Protein AF-A0A957CXN1-F1 (afdb_monomer_lite)

pLDDT: mean 80.21, std 18.07, range [43.84, 95.81]

Sequence (65 aa):
PQVLRTSHHNHTWQITLADGETPQSLLRELVQNEAISIEHFSIALPSLNDIFIRIVGDSEAKEQS

Radius of gyration: 20.09 Å; chains: 1; bounding box: 39×32×60 Å

Secondary structure (DSSP, 8-state):
--EEEEEEETTEEEEEEPTT--HHHHHHHHHT-TT--------PPPPGGG---------------

Structure (mmCIF, N/CA/C/O backbone):
data_AF-A0A957CXN1-F1
#
_entry.id   AF-A0A957CXN1-F1
#
loop_
_atom_site.group_PDB
_atom_site.id
_atom_site.type_symbol
_atom_site.label_atom_id
_atom_site.label_alt_id
_atom_site.label_comp_id
_atom_site.label_asym_id
_atom_site.label_entity_id
_atom_site.label_seq_id
_atom_site.pdbx_PDB_ins_code
_atom_site.Cartn_x
_atom_site.Cartn_y
_atom_site.Cartn_z
_atom_site.occupancy
_atom_site.B_iso_or_equiv
_atom_site.auth_seq_id
_atom_site.auth_comp_id
_atom_site.auth_asym_id
_atom_site.auth_atom_id
_atom_site.pdbx_PDB_model_num
ATOM 1 N N . PRO A 1 1 ? -11.050 -9.150 -1.441 1.00 76.94 1 PRO A N 1
ATOM 2 C CA . PRO A 1 1 ? -10.405 -8.653 -0.200 1.00 76.94 1 PRO A CA 1
ATOM 3 C C . PRO A 1 1 ? -9.422 -7.553 -0.591 1.00 76.94 1 PRO A C 1
ATOM 5 O O . PRO A 1 1 ? -8.771 -7.726 -1.614 1.00 76.94 1 PRO A O 1
ATOM 8 N N . GLN A 1 2 ? -9.335 -6.454 0.162 1.00 87.88 2 GLN A N 1
ATOM 9 C CA . GLN A 1 2 ? -8.480 -5.325 -0.229 1.00 87.88 2 GLN A CA 1
ATOM 10 C C . GLN A 1 2 ? -6.980 -5.664 -0.157 1.00 87.88 2 GLN A C 1
ATOM 12 O O . GLN A 1 2 ? -6.200 -5.266 -1.018 1.00 87.88 2 GLN A O 1
ATOM 17 N N . VAL A 1 3 ? -6.578 -6.449 0.846 1.00 94.44 3 VAL A N 1
ATOM 18 C CA . VAL A 1 3 ? -5.194 -6.894 1.051 1.00 94.44 3 VAL A CA 1
ATOM 19 C C . VAL A 1 3 ? -5.058 -8.364 0.662 1.00 94.44 3 VAL A C 1
ATOM 21 O O . VAL A 1 3 ? -5.798 -9.213 1.159 1.00 94.44 3 VAL A O 1
ATOM 24 N N . LEU A 1 4 ? -4.096 -8.667 -0.211 1.00 95.31 4 LEU A N 1
ATOM 25 C CA . LEU A 1 4 ? -3.763 -10.031 -0.633 1.00 95.31 4 LEU A CA 1
ATOM 26 C C . LEU A 1 4 ? -2.711 -10.673 0.268 1.00 95.31 4 LEU A C 1
ATOM 28 O O . LEU A 1 4 ? -2.775 -11.867 0.552 1.00 95.31 4 LEU A O 1
ATOM 32 N N . ARG A 1 5 ? -1.719 -9.888 0.698 1.00 95.25 5 ARG A N 1
ATOM 33 C CA . ARG A 1 5 ? -0.609 -10.380 1.515 1.00 95.25 5 ARG A CA 1
ATOM 34 C C . ARG A 1 5 ? -0.092 -9.293 2.440 1.00 95.25 5 ARG A C 1
ATOM 36 O O . ARG A 1 5 ? 0.029 -8.140 2.039 1.00 95.25 5 ARG A O 1
ATOM 43 N N . THR A 1 6 ? 0.287 -9.692 3.647 1.00 95.12 6 THR A N 1
ATOM 44 C CA . THR A 1 6 ? 1.056 -8.869 4.579 1.00 95.12 6 THR A CA 1
ATOM 45 C C . THR A 1 6 ? 2.340 -9.595 4.963 1.00 95.12 6 THR A C 1
ATOM 47 O O . THR A 1 6 ? 2.391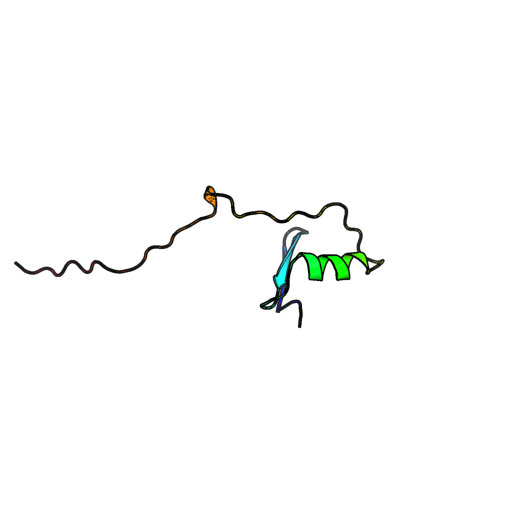 -10.822 5.045 1.00 95.12 6 THR A O 1
ATOM 50 N N . SER A 1 7 ? 3.411 -8.836 5.149 1.00 95.62 7 SER A N 1
ATOM 51 C CA . SER A 1 7 ? 4.692 -9.323 5.649 1.00 95.62 7 SER A CA 1
ATOM 52 C C . SER A 1 7 ? 5.268 -8.272 6.576 1.00 95.62 7 SER A C 1
ATOM 54 O O . SER A 1 7 ? 5.217 -7.087 6.262 1.00 95.62 7 SER A O 1
ATOM 56 N N . HIS A 1 8 ? 5.822 -8.696 7.704 1.00 93.88 8 HIS A N 1
ATOM 57 C CA . HIS A 1 8 ? 6.440 -7.797 8.667 1.00 93.88 8 HIS A CA 1
ATOM 58 C C . HIS A 1 8 ? 7.937 -8.081 8.737 1.00 93.88 8 HIS A C 1
ATOM 60 O O . HIS A 1 8 ? 8.347 -9.221 8.955 1.00 93.88 8 HIS A O 1
ATOM 66 N N . HIS A 1 9 ? 8.753 -7.053 8.531 1.00 92.12 9 HIS A N 1
ATOM 67 C CA . HIS A 1 9 ? 10.205 -7.161 8.572 1.00 92.12 9 HIS A CA 1
ATOM 68 C C . HIS A 1 9 ? 10.807 -5.861 9.100 1.00 92.12 9 HIS A C 1
ATOM 70 O O . HIS A 1 9 ? 10.511 -4.795 8.570 1.00 92.12 9 HIS A O 1
ATOM 76 N N . ASN A 1 10 ? 11.649 -5.942 10.136 1.00 86.94 10 ASN A N 1
ATOM 77 C CA . ASN A 1 10 ? 12.331 -4.792 10.747 1.00 86.94 10 ASN A CA 1
ATOM 78 C C . ASN A 1 10 ? 11.399 -3.592 10.992 1.00 86.94 10 ASN A C 1
ATOM 80 O O . ASN A 1 10 ? 11.652 -2.492 10.507 1.00 86.94 10 ASN A O 1
ATOM 84 N N . HIS A 1 11 ? 10.293 -3.821 11.706 1.00 89.19 11 HIS A N 1
ATOM 85 C CA . HIS A 1 11 ? 9.283 -2.798 12.027 1.00 89.19 11 HIS A CA 1
ATOM 86 C C . HIS A 1 11 ? 8.536 -2.215 10.818 1.00 89.19 11 HIS A C 1
ATOM 88 O O . HIS A 1 11 ? 7.767 -1.269 10.962 1.00 89.19 11 HIS A O 1
ATOM 94 N N . THR A 1 12 ? 8.730 -2.788 9.629 1.00 89.00 12 THR A N 1
ATOM 95 C CA . THR A 1 12 ? 8.064 -2.373 8.398 1.00 89.00 12 THR A CA 1
ATOM 96 C C . THR A 1 12 ? 7.034 -3.414 7.997 1.00 89.00 12 THR A C 1
ATOM 98 O O . THR A 1 12 ? 7.343 -4.602 7.871 1.00 89.00 12 THR A O 1
ATOM 101 N N . TRP A 1 13 ? 5.808 -2.958 7.759 1.00 91.44 13 TRP A N 1
ATOM 102 C CA . TRP A 1 13 ? 4.779 -3.761 7.114 1.00 91.44 13 TRP A CA 1
ATOM 103 C C . TRP A 1 13 ? 4.847 -3.568 5.604 1.00 91.44 13 TRP A C 1
ATOM 105 O O . TRP A 1 13 ? 4.711 -2.461 5.092 1.00 91.44 13 TRP A O 1
ATOM 115 N N . GLN A 1 14 ? 5.040 -4.668 4.889 1.00 93.06 14 GLN A N 1
ATOM 116 C CA . GLN A 1 14 ? 4.869 -4.743 3.448 1.00 93.06 14 GLN A CA 1
ATOM 117 C C . GLN A 1 14 ? 3.502 -5.345 3.158 1.00 93.06 14 GLN A C 1
ATOM 119 O O . GLN A 1 14 ? 3.204 -6.466 3.578 1.00 93.06 14 GLN A O 1
ATOM 124 N N . ILE A 1 15 ? 2.676 -4.589 2.445 1.00 93.75 15 ILE A N 1
ATOM 125 C CA . ILE A 1 15 ? 1.296 -4.950 2.145 1.00 93.75 15 ILE A CA 1
ATOM 126 C C . ILE A 1 15 ? 1.146 -5.021 0.627 1.00 93.75 15 ILE A C 1
ATOM 128 O O . ILE A 1 15 ? 1.480 -4.075 -0.082 1.00 93.75 15 ILE A O 1
ATOM 132 N N . THR A 1 16 ? 0.649 -6.149 0.129 1.00 94.44 16 THR A N 1
ATOM 133 C CA . THR A 1 16 ? 0.281 -6.334 -1.276 1.00 94.44 16 THR A CA 1
ATOM 134 C C . THR A 1 16 ? -1.224 -6.152 -1.407 1.00 94.44 16 THR A C 1
ATOM 136 O O . THR A 1 16 ? -1.991 -6.890 -0.783 1.00 94.44 16 THR A O 1
ATOM 139 N N . LEU A 1 17 ? -1.635 -5.167 -2.202 1.00 94.69 17 LEU A N 1
ATOM 140 C CA . LEU A 1 17 ? -3.037 -4.856 -2.467 1.00 94.69 17 LEU A CA 1
ATOM 141 C C . LEU A 1 17 ? -3.600 -5.730 -3.589 1.00 94.69 17 LEU A C 1
ATOM 143 O O . LEU A 1 17 ? -2.849 -6.228 -4.427 1.00 94.69 17 LEU A O 1
ATOM 147 N N . ALA A 1 18 ? -4.917 -5.920 -3.581 1.00 95.81 18 ALA A N 1
ATOM 148 C CA . ALA A 1 18 ? -5.628 -6.548 -4.686 1.00 95.81 18 ALA A CA 1
ATOM 149 C C . ALA A 1 18 ? -5.688 -5.637 -5.920 1.00 95.81 18 ALA A C 1
ATOM 151 O O . ALA A 1 18 ? -5.517 -4.422 -5.824 1.00 95.81 18 ALA A O 1
ATOM 152 N N . ASP A 1 19 ? -5.956 -6.227 -7.083 1.00 92.62 19 ASP A N 1
ATOM 153 C CA . ASP A 1 19 ? -6.100 -5.466 -8.323 1.00 92.62 19 ASP A CA 1
ATOM 154 C C . ASP A 1 19 ? -7.223 -4.426 -8.210 1.00 92.62 19 ASP A C 1
ATOM 156 O O . ASP A 1 19 ? -8.317 -4.714 -7.722 1.00 92.62 19 ASP A O 1
ATOM 160 N N . GLY A 1 20 ? -6.946 -3.205 -8.672 1.00 92.19 20 GLY A N 1
ATOM 161 C CA . GLY A 1 20 ? -7.878 -2.075 -8.601 1.00 92.19 20 GLY A CA 1
ATOM 162 C C . GLY A 1 20 ? -7.935 -1.370 -7.241 1.00 92.19 20 GLY A C 1
ATOM 163 O O . GLY A 1 20 ? -8.488 -0.274 -7.159 1.00 92.19 20 GLY A O 1
ATOM 164 N N . GLU A 1 21 ? -7.325 -1.936 -6.197 1.00 95.44 21 GLU A N 1
ATOM 165 C CA . GLU A 1 21 ? -7.157 -1.256 -4.915 1.00 95.44 21 GLU A CA 1
ATOM 166 C C . GLU A 1 21 ? -5.985 -0.279 -4.959 1.00 95.44 21 GLU A C 1
ATOM 168 O O . GLU A 1 21 ? -5.012 -0.449 -5.697 1.00 95.44 21 GLU A O 1
ATOM 173 N N . THR A 1 22 ? -6.074 0.772 -4.147 1.00 92.50 22 THR A N 1
ATOM 174 C CA . THR A 1 22 ? -5.100 1.865 -4.159 1.00 92.50 22 THR A CA 1
ATOM 175 C C . THR A 1 22 ? -4.505 2.076 -2.770 1.00 92.50 22 THR A C 1
ATOM 177 O O . THR A 1 22 ? -5.192 1.879 -1.766 1.00 92.50 22 THR A O 1
ATOM 180 N N . PRO A 1 23 ? -3.253 2.549 -2.656 1.00 93.12 23 PRO A N 1
ATOM 181 C CA . PRO A 1 23 ? -2.697 2.952 -1.365 1.00 93.12 23 PRO A CA 1
ATOM 182 C C . PRO A 1 23 ? -3.579 3.970 -0.625 1.00 93.12 23 PRO A C 1
ATOM 184 O O . PRO A 1 23 ? -3.638 3.959 0.600 1.00 93.12 23 PRO A O 1
ATOM 187 N N . GLN A 1 24 ? -4.301 4.823 -1.357 1.00 94.38 24 GLN A N 1
ATOM 188 C CA . GLN A 1 24 ? 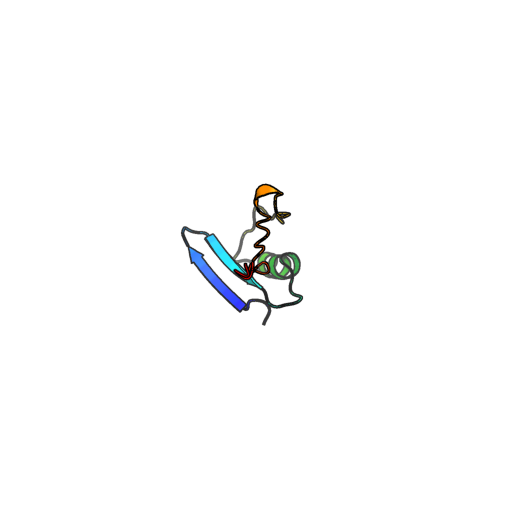-5.217 5.817 -0.803 1.00 94.38 24 GLN A CA 1
ATOM 189 C C . GLN A 1 24 ? -6.510 5.208 -0.240 1.00 94.38 24 GLN A C 1
ATOM 191 O O . GLN A 1 24 ? -7.042 5.750 0.731 1.00 94.38 24 GLN A O 1
ATOM 196 N N . SER A 1 25 ? -7.041 4.124 -0.828 1.00 94.25 25 SER A N 1
ATOM 197 C CA . SER A 1 25 ? -8.198 3.417 -0.253 1.00 94.25 25 SER A CA 1
ATOM 198 C C . SER A 1 25 ? -7.806 2.750 1.061 1.00 94.25 25 SER A C 1
ATOM 200 O O . SER A 1 25 ? -8.459 3.008 2.071 1.00 94.25 25 SER A O 1
ATOM 202 N N . LEU A 1 26 ? -6.671 2.045 1.083 1.00 93.62 26 LEU A N 1
ATOM 203 C CA . LEU A 1 26 ? -6.136 1.452 2.310 1.00 93.62 26 LEU A CA 1
ATOM 204 C C . LEU A 1 26 ? -5.833 2.518 3.377 1.00 93.62 26 LEU A C 1
ATOM 206 O O . LEU A 1 26 ? -6.219 2.361 4.532 1.00 93.62 26 LEU A O 1
ATOM 210 N N . LEU A 1 27 ? -5.182 3.628 3.009 1.00 94.38 27 LEU A N 1
ATOM 211 C CA . LEU A 1 27 ? -4.890 4.719 3.944 1.00 94.38 27 LEU A CA 1
ATOM 212 C C . LEU A 1 27 ? -6.160 5.234 4.630 1.00 94.38 27 LEU A C 1
ATOM 214 O O . LEU A 1 27 ? -6.155 5.468 5.834 1.00 94.38 27 LEU A O 1
ATOM 218 N N . ARG A 1 28 ? -7.248 5.408 3.871 1.00 93.88 28 ARG A N 1
ATOM 219 C CA . ARG A 1 28 ? -8.527 5.897 4.401 1.00 93.88 28 ARG A CA 1
ATOM 220 C C . ARG A 1 28 ? -9.070 4.985 5.496 1.00 93.88 28 ARG A C 1
ATOM 222 O O . ARG A 1 28 ? -9.540 5.492 6.508 1.00 93.88 28 ARG A O 1
ATOM 229 N N . GLU A 1 29 ? -8.983 3.673 5.301 1.00 93.62 29 GLU A N 1
ATOM 230 C CA . GLU A 1 29 ? -9.399 2.685 6.300 1.00 93.62 29 GLU A CA 1
ATOM 231 C C . GLU A 1 29 ? -8.486 2.711 7.531 1.00 93.62 29 GLU A C 1
ATOM 233 O O . GLU A 1 29 ? -8.970 2.687 8.661 1.00 93.62 29 GLU A O 1
ATOM 238 N N . LEU A 1 30 ? -7.169 2.828 7.332 1.00 93.25 30 LEU A N 1
ATOM 239 C CA . LEU A 1 30 ? -6.213 2.874 8.439 1.00 93.25 30 LEU A CA 1
ATOM 240 C C . LEU A 1 30 ? -6.379 4.130 9.306 1.00 93.25 30 LEU A C 1
ATOM 242 O O . LEU A 1 30 ? -6.298 4.029 10.523 1.00 93.25 30 LEU A O 1
ATOM 246 N N . VAL A 1 31 ? -6.657 5.293 8.707 1.00 94.62 31 VAL A N 1
ATOM 247 C CA . VAL A 1 31 ? -6.902 6.548 9.449 1.00 94.62 31 VAL A CA 1
ATOM 248 C C . VAL A 1 31 ? -8.197 6.492 10.266 1.00 94.62 31 VAL A C 1
ATOM 250 O O . VAL A 1 31 ? -8.305 7.156 11.292 1.00 94.62 31 VAL A O 1
ATOM 253 N N . GLN A 1 32 ? -9.188 5.709 9.834 1.00 94.44 32 GLN A N 1
ATOM 254 C CA . GLN A 1 32 ? -10.428 5.512 10.592 1.00 94.44 32 GLN A CA 1
ATOM 255 C C . GLN A 1 32 ? -10.249 4.578 11.796 1.00 94.44 32 GLN A C 1
ATOM 257 O O . GLN A 1 32 ? -11.147 4.481 12.631 1.00 94.44 32 GLN A O 1
ATOM 262 N N . ASN A 1 33 ? -9.115 3.884 11.892 1.00 93.94 33 ASN A N 1
ATOM 263 C CA . ASN A 1 33 ? -8.827 2.978 12.988 1.00 93.94 33 ASN A CA 1
ATOM 264 C C . ASN A 1 33 ? -8.110 3.716 14.126 1.00 93.94 33 ASN A C 1
ATOM 266 O O . ASN A 1 33 ? -6.934 4.047 14.018 1.00 93.94 33 ASN A O 1
ATOM 270 N N . GLU A 1 34 ? -8.799 3.901 15.253 1.00 92.38 34 GLU A N 1
ATOM 271 C CA . GLU A 1 34 ? -8.275 4.602 16.436 1.00 92.38 34 GLU A CA 1
ATOM 272 C C . GLU A 1 34 ? -7.005 3.964 17.032 1.00 92.38 34 GLU A C 1
ATOM 274 O O . GLU A 1 34 ? -6.251 4.631 17.738 1.00 92.38 34 GLU A O 1
ATOM 279 N N . ALA A 1 35 ? -6.736 2.685 16.746 1.00 94.31 35 ALA A N 1
ATOM 280 C CA . ALA A 1 35 ? -5.531 2.001 17.211 1.00 94.31 35 ALA A CA 1
ATOM 281 C C . ALA A 1 35 ? -4.273 2.336 16.386 1.00 94.31 35 ALA A C 1
ATOM 283 O O . ALA A 1 35 ? -3.175 1.911 16.752 1.00 94.31 35 ALA A O 1
ATOM 284 N N . ILE A 1 36 ? -4.413 3.048 15.264 1.00 90.81 36 ILE A N 1
ATOM 285 C CA . ILE A 1 36 ? -3.329 3.314 14.317 1.00 90.81 36 ILE A CA 1
ATOM 286 C C . ILE A 1 36 ? -3.136 4.825 14.185 1.00 90.81 36 ILE A C 1
ATOM 288 O O . ILE A 1 36 ? -4.018 5.544 13.732 1.00 90.81 36 ILE A O 1
ATOM 292 N N . SER A 1 37 ? -1.941 5.305 14.532 1.00 92.19 37 SER A N 1
ATOM 293 C CA . SER A 1 37 ? -1.533 6.690 14.280 1.00 92.19 37 SER A CA 1
ATOM 294 C C . SER A 1 37 ? -0.662 6.749 13.029 1.00 92.19 37 SER A C 1
ATOM 296 O O . SER A 1 37 ? 0.370 6.079 12.960 1.00 92.19 37 SER A O 1
ATOM 298 N N . ILE A 1 38 ? -1.072 7.542 12.038 1.00 91.69 38 ILE A N 1
ATOM 299 C CA . ILE A 1 38 ? -0.308 7.758 10.805 1.00 91.69 38 ILE A CA 1
ATOM 300 C C . ILE A 1 38 ? 0.271 9.165 10.826 1.00 91.69 38 ILE A C 1
ATOM 302 O O . ILE A 1 38 ? -0.458 10.147 10.725 1.00 91.69 38 ILE A O 1
ATOM 306 N N . GLU A 1 39 ? 1.595 9.255 10.918 1.00 92.50 39 GLU A N 1
ATOM 307 C CA . GLU A 1 39 ? 2.308 10.537 10.951 1.00 92.50 39 GLU A CA 1
ATOM 308 C C . GLU A 1 39 ? 2.662 11.050 9.550 1.00 92.50 39 GLU A C 1
ATOM 310 O O . GLU A 1 39 ? 2.674 12.255 9.305 1.00 92.50 39 GLU A O 1
ATOM 315 N N . HIS A 1 40 ? 2.944 10.142 8.611 1.00 91.44 40 HIS A N 1
ATOM 316 C CA . HIS A 1 40 ? 3.351 10.488 7.254 1.00 91.44 40 HIS A CA 1
ATOM 317 C C . HIS A 1 40 ? 2.874 9.443 6.245 1.00 91.44 40 HIS A C 1
ATOM 319 O O . HIS A 1 40 ? 2.935 8.239 6.493 1.00 91.44 40 HIS A O 1
ATOM 325 N N . PHE A 1 41 ? 2.444 9.918 5.078 1.00 91.88 41 PHE A N 1
ATOM 326 C CA . PHE A 1 41 ? 2.069 9.084 3.947 1.00 91.88 41 PHE A CA 1
ATOM 327 C C . PHE A 1 41 ? 2.656 9.663 2.664 1.00 91.88 41 PHE A C 1
ATOM 329 O O . PHE A 1 41 ? 2.484 10.846 2.369 1.00 91.88 41 PHE A O 1
ATOM 336 N N . SER A 1 42 ? 3.312 8.815 1.879 1.00 89.56 42 SER A N 1
ATOM 337 C CA . SER A 1 42 ? 3.836 9.175 0.568 1.00 89.56 42 SER A CA 1
ATOM 338 C C . SER A 1 42 ? 3.553 8.076 -0.447 1.00 89.56 42 SER A C 1
ATOM 340 O O . SER A 1 42 ? 3.495 6.890 -0.125 1.00 89.56 42 SER A O 1
ATOM 342 N N . ILE A 1 43 ? 3.391 8.489 -1.700 1.00 86.81 43 ILE A N 1
ATOM 343 C CA . ILE A 1 43 ? 3.359 7.590 -2.849 1.00 86.81 43 ILE A CA 1
ATOM 344 C C . ILE A 1 43 ? 4.649 7.844 -3.609 1.00 86.81 43 ILE A C 1
ATOM 346 O O . ILE A 1 43 ? 4.855 8.932 -4.149 1.00 86.81 43 ILE A O 1
ATOM 350 N N . ALA A 1 44 ? 5.536 6.855 -3.610 1.00 80.88 44 ALA A N 1
ATOM 351 C CA . ALA A 1 44 ? 6.743 6.921 -4.409 1.00 80.88 44 ALA A CA 1
ATOM 352 C C . ALA A 1 44 ? 6.365 6.719 -5.879 1.00 80.88 44 ALA A C 1
ATOM 354 O O . ALA A 1 44 ? 5.806 5.686 -6.250 1.00 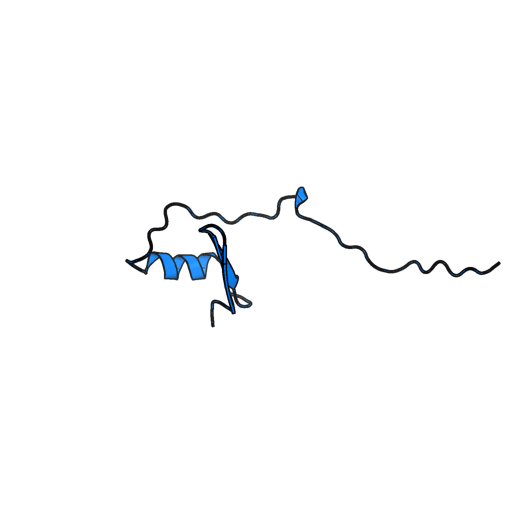80.88 44 ALA A O 1
ATOM 355 N N . LEU A 1 45 ? 6.679 7.704 -6.718 1.00 73.81 45 LEU A N 1
ATOM 356 C CA . LEU A 1 45 ? 6.832 7.423 -8.138 1.00 73.81 45 LEU A CA 1
ATOM 357 C C . LEU A 1 45 ? 8.110 6.591 -8.293 1.00 73.81 45 LEU A C 1
ATOM 359 O O . LEU A 1 45 ? 9.101 6.918 -7.631 1.00 73.81 45 LEU A O 1
ATOM 363 N N . PRO A 1 46 ? 8.103 5.528 -9.118 1.00 64.56 46 PRO A N 1
ATOM 364 C CA . PRO A 1 46 ? 9.320 4.776 -9.381 1.00 64.56 46 PRO A CA 1
ATOM 365 C C . PRO A 1 46 ? 10.399 5.754 -9.840 1.00 64.56 46 PRO A C 1
ATOM 367 O O . PRO A 1 46 ? 10.168 6.567 -10.742 1.00 64.56 46 PRO A O 1
ATOM 370 N N . SER A 1 47 ? 11.557 5.726 -9.181 1.00 63.34 47 SER A N 1
ATOM 371 C CA . SER A 1 47 ? 12.670 6.546 -9.636 1.00 63.34 47 SER A CA 1
ATOM 372 C C . SER A 1 47 ? 13.178 5.982 -10.963 1.00 63.34 47 SER A C 1
ATOM 374 O O . SER A 1 47 ? 13.010 4.797 -11.252 1.00 63.34 47 SER A O 1
ATOM 376 N N . LEU A 1 48 ? 13.829 6.806 -11.788 1.00 62.78 48 LEU A N 1
ATOM 377 C CA . LEU A 1 48 ? 14.410 6.322 -13.046 1.00 62.78 48 LEU A CA 1
ATOM 378 C C . LEU A 1 48 ? 15.450 5.205 -12.808 1.00 62.78 48 LEU A C 1
ATOM 380 O O . LEU A 1 48 ? 15.637 4.350 -13.667 1.00 62.78 48 LEU A O 1
ATOM 384 N N . ASN A 1 49 ? 16.065 5.176 -11.618 1.00 61.03 49 ASN A N 1
ATOM 385 C CA . ASN A 1 4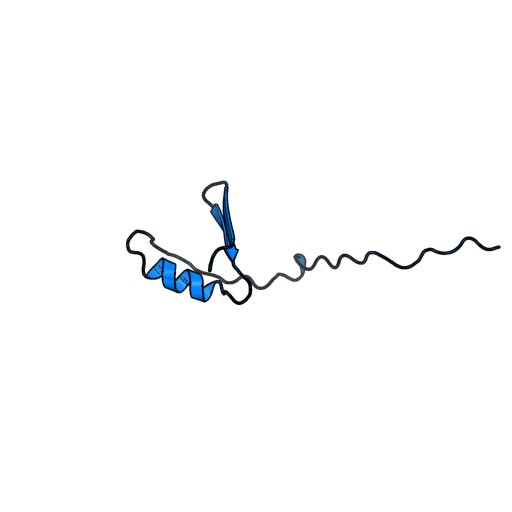9 ? 16.989 4.124 -11.190 1.00 61.03 49 ASN A CA 1
ATOM 386 C C . ASN A 1 49 ? 16.289 2.789 -10.870 1.00 61.03 49 ASN A C 1
ATOM 388 O O . ASN A 1 49 ? 16.953 1.757 -1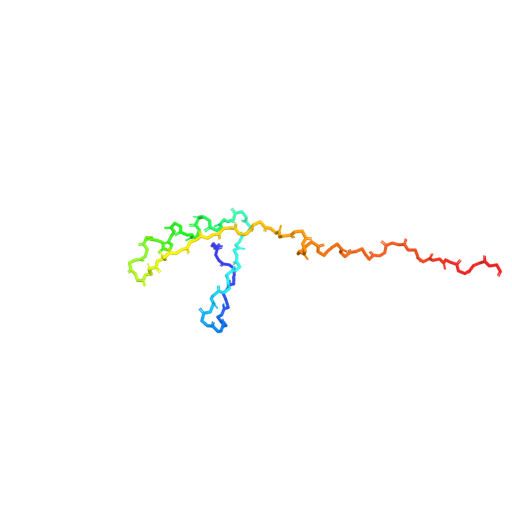0.864 1.00 61.03 49 ASN A O 1
ATOM 392 N N . ASP A 1 50 ? 14.975 2.796 -10.622 1.00 58.66 50 ASP A N 1
ATOM 393 C CA . ASP A 1 50 ? 14.188 1.597 -10.300 1.00 58.66 50 ASP A CA 1
ATOM 394 C C . ASP A 1 50 ? 13.586 0.924 -11.550 1.00 58.66 50 ASP A C 1
ATOM 396 O O . ASP A 1 50 ? 12.999 -0.157 -11.458 1.00 58.66 50 ASP A O 1
ATOM 400 N N . ILE A 1 51 ? 13.733 1.528 -12.738 1.00 57.53 51 ILE A N 1
ATOM 401 C CA . ILE A 1 51 ? 13.245 0.965 -14.004 1.00 57.53 51 ILE A CA 1
ATOM 402 C C . ILE A 1 51 ? 14.268 -0.051 -14.536 1.00 57.53 51 ILE A C 1
ATOM 404 O O . ILE A 1 51 ? 15.051 0.222 -15.444 1.00 57.53 51 ILE A O 1
ATOM 408 N N . PHE A 1 52 ? 14.256 -1.265 -13.988 1.00 58.59 52 PHE A N 1
ATOM 409 C CA . PHE A 1 52 ? 14.957 -2.401 -14.590 1.00 58.59 52 PHE A CA 1
ATOM 410 C C . PHE A 1 52 ? 14.149 -2.936 -15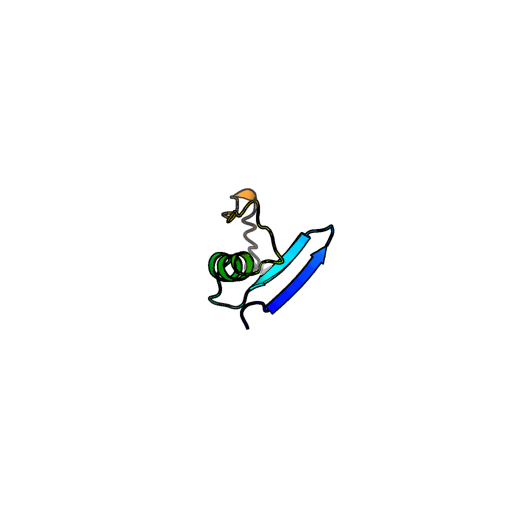.782 1.00 58.59 52 PHE A C 1
ATOM 412 O O . PHE A 1 52 ? 13.248 -3.759 -15.617 1.00 58.59 52 PHE A O 1
ATOM 419 N N . ILE A 1 53 ? 14.475 -2.496 -17.002 1.00 61.38 53 ILE A N 1
ATOM 420 C CA . ILE A 1 53 ? 13.964 -3.135 -18.224 1.00 61.38 53 ILE A CA 1
ATOM 421 C C . ILE A 1 53 ? 14.696 -4.469 -18.396 1.00 61.38 53 ILE A C 1
ATOM 423 O O . ILE A 1 53 ? 15.857 -4.521 -18.802 1.00 61.38 53 ILE A O 1
ATOM 427 N N . ARG A 1 54 ? 14.016 -5.572 -18.080 1.00 53.81 54 ARG A N 1
ATOM 428 C CA . ARG A 1 54 ? 14.502 -6.925 -18.359 1.00 53.81 54 ARG A CA 1
ATOM 429 C C . ARG A 1 54 ? 14.178 -7.263 -19.818 1.00 53.81 54 ARG A C 1
ATOM 431 O O . ARG A 1 54 ? 13.081 -7.725 -20.109 1.00 53.81 54 ARG A O 1
ATOM 438 N N . ILE A 1 55 ? 15.111 -7.011 -20.735 1.00 53.44 55 ILE A N 1
ATOM 439 C CA . ILE A 1 55 ? 15.024 -7.540 -22.106 1.00 53.44 55 ILE A CA 1
ATOM 440 C C . ILE A 1 55 ? 15.556 -8.976 -22.072 1.00 53.44 55 ILE A C 1
ATOM 442 O O . ILE A 1 55 ? 16.734 -9.190 -21.790 1.00 53.44 55 ILE A O 1
ATOM 446 N N . VAL A 1 56 ? 14.695 -9.964 -22.319 1.00 52.12 56 VAL A N 1
ATOM 447 C CA . VAL A 1 56 ? 15.088 -11.368 -22.519 1.00 52.12 56 VAL A CA 1
ATOM 448 C C . VAL A 1 56 ? 14.409 -11.875 -23.793 1.00 52.12 56 VAL A C 1
ATOM 450 O O . VAL A 1 56 ? 13.183 -11.890 -23.835 1.00 52.12 56 VAL A O 1
ATOM 453 N N . GLY A 1 57 ? 15.222 -12.295 -24.777 1.00 44.59 57 GLY A N 1
ATOM 454 C CA . GLY A 1 57 ? 14.830 -12.885 -26.076 1.00 44.59 57 GLY A CA 1
ATOM 455 C C . GLY A 1 57 ? 14.421 -11.820 -27.103 1.00 44.59 57 GLY A C 1
ATOM 456 O O . GLY A 1 57 ? 13.602 -10.973 -26.794 1.00 44.59 57 GLY A O 1
ATOM 457 N N . ASP A 1 58 ? 14.988 -11.693 -28.302 1.00 50.59 58 ASP A N 1
ATOM 458 C CA . ASP A 1 58 ? 15.460 -12.729 -29.215 1.00 50.59 58 ASP A CA 1
ATOM 459 C C . ASP A 1 58 ? 16.703 -12.274 -29.985 1.00 50.59 58 ASP A C 1
ATOM 461 O O . ASP A 1 58 ? 16.679 -11.292 -30.725 1.00 50.59 58 ASP A O 1
ATOM 465 N N . SER A 1 59 ? 17.785 -13.033 -29.864 1.00 43.84 59 SER A N 1
ATOM 466 C CA . SER A 1 59 ? 18.737 -13.250 -30.955 1.00 43.84 59 SER A CA 1
ATOM 467 C C . SER A 1 59 ? 19.505 -14.518 -30.626 1.00 43.84 59 SER A C 1
ATOM 469 O O . SER A 1 59 ? 20.674 -14.495 -30.249 1.00 43.84 59 SER A O 1
ATOM 471 N N . GLU A 1 60 ? 18.816 -15.650 -30.771 1.00 51.50 60 GLU A N 1
ATOM 472 C CA . GLU A 1 60 ? 19.481 -16.852 -31.255 1.00 51.50 60 GLU A CA 1
ATOM 473 C C . GLU A 1 60 ? 20.097 -16.503 -32.617 1.00 51.50 60 GLU A C 1
ATOM 475 O O . GLU A 1 60 ? 19.461 -16.605 -33.669 1.00 51.50 60 GLU A O 1
ATOM 480 N N . ALA A 1 61 ? 21.335 -16.012 -32.599 1.00 48.78 61 ALA A N 1
ATOM 481 C CA . ALA A 1 61 ? 22.158 -15.961 -33.789 1.00 48.78 61 ALA A CA 1
ATOM 482 C C . ALA A 1 61 ? 22.474 -17.412 -34.155 1.00 48.78 61 ALA A C 1
ATOM 484 O O . ALA A 1 61 ? 23.375 -18.031 -33.593 1.00 48.78 61 ALA A O 1
ATOM 485 N N . LYS A 1 62 ? 21.664 -17.966 -35.062 1.00 49.00 62 LYS A N 1
ATOM 486 C CA . LYS A 1 62 ? 21.952 -19.219 -35.755 1.00 49.00 62 LYS A CA 1
ATOM 487 C C . LYS A 1 62 ? 23.380 -19.173 -36.293 1.00 49.00 62 LYS A C 1
ATOM 489 O O . LYS A 1 62 ? 23.687 -18.389 -37.188 1.00 49.00 62 LYS A O 1
ATOM 494 N N . GLU A 1 63 ? 24.213 -20.063 -35.777 1.00 51.09 63 GLU A N 1
ATOM 495 C CA . GLU A 1 63 ? 25.431 -20.527 -36.426 1.00 51.09 63 GLU A CA 1
ATOM 496 C C . GLU A 1 63 ? 25.040 -21.186 -37.760 1.00 51.09 63 GLU A C 1
ATOM 498 O O . GLU A 1 63 ? 24.551 -22.315 -37.813 1.00 51.09 63 GLU A O 1
ATOM 503 N N . GLN A 1 64 ? 25.182 -20.432 -38.848 1.00 50.28 64 GLN A N 1
ATOM 504 C CA . GLN A 1 64 ? 25.212 -20.941 -40.215 1.00 50.28 64 GLN A CA 1
ATOM 505 C C . GLN A 1 64 ? 26.270 -20.165 -40.995 1.00 50.28 64 GLN A C 1
ATOM 507 O O . GLN A 1 64 ? 25.990 -19.069 -41.479 1.00 50.28 64 GLN A O 1
ATOM 512 N N . SER A 1 65 ? 27.470 -20.737 -41.110 1.00 47.09 65 SER A N 1
ATOM 513 C CA . SER A 1 65 ? 28.337 -20.734 -42.305 1.00 47.09 65 SER A CA 1
ATOM 514 C C . SER A 1 65 ? 29.539 -21.637 -42.063 1.00 47.09 65 SER A C 1
ATOM 516 O O . SER A 1 65 ? 30.226 -21.420 -41.042 1.00 47.09 65 SER A O 1
#

Foldseek 3Di:
DQWDDWDDDPNDIDTDGDPPHDPVVVVVVQVPDPVHDDPDDDDDDQDPVNPDPDDDDDDPPDPDD